Protein AF-W0N368-F1 (afdb_monomer_lite)

Foldseek 3Di:
DDKDKDKDFPPPVVCVVVQVVVQWDFDDWDQDPNTIMTMIMHDDPDD

Radius of gyration: 11.45 Å; chains: 1; bounding box: 26×13×36 Å

Secondary structure (DSSP, 8-state):
--EEEEEEETT-HHHHHHHHHTT-EEEEEEEETTEEEEEEEEE----

Organism: NCBI:txid1357279

Sequence (47 aa):
MSAVHLYTREKMTDNLSIYPRLGYVQVALRTEHGFKRVYFEKKSLGS

Structure (mmCIF, N/CA/C/O backbone):
data_AF-W0N368-F1
#
_entry.id   AF-W0N368-F1
#
loop_
_atom_site.group_PDB
_atom_site.id
_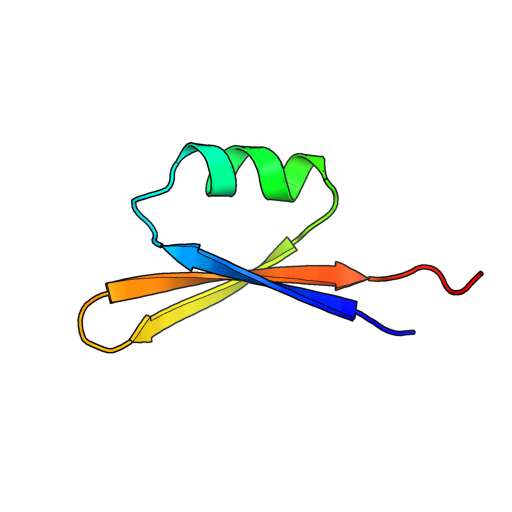atom_site.type_symbol
_atom_site.label_atom_id
_atom_site.label_alt_id
_atom_site.label_comp_id
_atom_site.label_asym_id
_atom_site.label_entity_id
_atom_site.label_seq_id
_atom_site.pdbx_PDB_ins_code
_atom_site.Cartn_x
_atom_site.Cartn_y
_atom_site.Cartn_z
_atom_site.occupancy
_atom_site.B_iso_or_equiv
_atom_site.auth_seq_id
_atom_site.auth_comp_id
_atom_site.auth_asym_id
_atom_site.auth_atom_id
_atom_site.pdbx_PDB_model_num
ATOM 1 N N . MET A 1 1 ? -17.753 4.901 10.844 1.00 68.62 1 MET A N 1
ATOM 2 C CA . MET A 1 1 ? -16.287 4.695 10.843 1.00 68.62 1 MET A CA 1
ATOM 3 C C . MET A 1 1 ? -15.744 5.339 9.583 1.00 68.62 1 MET A C 1
ATOM 5 O O . MET A 1 1 ? -16.252 5.005 8.519 1.00 68.62 1 MET A O 1
ATOM 9 N N . SER A 1 2 ? -14.808 6.285 9.683 1.00 89.31 2 SER A N 1
ATOM 10 C CA . SER A 1 2 ? -14.132 6.830 8.497 1.00 89.31 2 SER A CA 1
ATOM 11 C C . SER A 1 2 ? -12.858 6.030 8.209 1.00 89.31 2 SER A C 1
ATOM 13 O O . SER A 1 2 ? -12.367 5.291 9.064 1.00 89.31 2 SER A O 1
ATOM 15 N N . ALA A 1 3 ? -12.344 6.109 6.986 1.00 92.19 3 ALA A N 1
ATOM 16 C CA . ALA A 1 3 ? -11.098 5.461 6.603 1.00 92.19 3 ALA A CA 1
ATOM 17 C C . ALA A 1 3 ? -10.199 6.467 5.890 1.00 92.19 3 ALA A C 1
ATOM 19 O O . ALA A 1 3 ? -10.668 7.316 5.133 1.00 92.19 3 ALA A O 1
ATOM 20 N N . VAL A 1 4 ? -8.901 6.373 6.157 1.00 95.88 4 VAL A N 1
ATOM 21 C CA . VAL A 1 4 ? -7.881 7.088 5.399 1.00 95.88 4 VAL A CA 1
ATOM 22 C C . VAL A 1 4 ? -7.444 6.183 4.261 1.00 95.88 4 VAL A C 1
ATOM 24 O O . VAL A 1 4 ? -6.982 5.066 4.502 1.00 95.88 4 VAL A O 1
ATOM 27 N N . HIS A 1 5 ? -7.580 6.679 3.035 1.00 96.25 5 HIS A N 1
ATOM 28 C CA . HIS A 1 5 ? -7.122 6.002 1.829 1.00 96.25 5 HIS A CA 1
ATOM 29 C C . HIS A 1 5 ? -5.829 6.651 1.349 1.00 96.25 5 HIS A C 1
ATOM 31 O O . HIS A 1 5 ? -5.716 7.876 1.302 1.00 96.25 5 HIS A O 1
ATOM 37 N N . LEU A 1 6 ? -4.865 5.827 0.959 1.00 96.44 6 LEU A N 1
ATOM 38 C CA . LEU A 1 6 ? -3.644 6.283 0.307 1.00 96.44 6 LEU A CA 1
ATOM 39 C C . LEU A 1 6 ? -3.281 5.350 -0.842 1.00 96.44 6 LEU A C 1
ATOM 41 O O . LEU A 1 6 ? -3.741 4.209 -0.911 1.00 96.44 6 LEU A O 1
ATOM 45 N N . TYR A 1 7 ? -2.416 5.820 -1.732 1.00 97.25 7 TYR A N 1
ATOM 46 C CA . TYR A 1 7 ? -1.792 4.971 -2.734 1.00 97.25 7 TYR A CA 1
ATOM 47 C C . TYR A 1 7 ? -0.316 5.316 -2.890 1.00 97.25 7 TYR A C 1
ATOM 49 O O . TYR A 1 7 ? 0.110 6.449 -2.675 1.00 97.25 7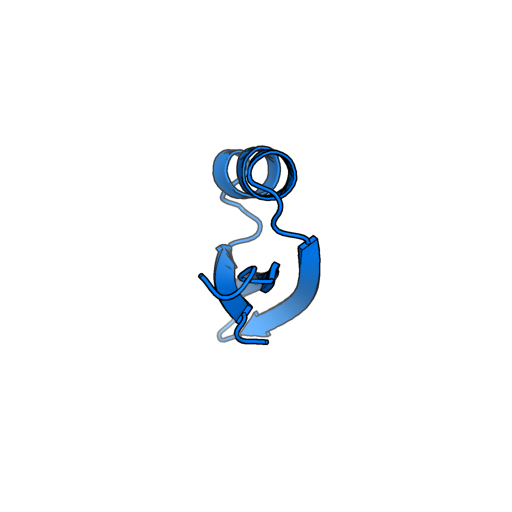 TYR A O 1
ATOM 57 N N . THR A 1 8 ? 0.464 4.336 -3.328 1.00 97.56 8 THR A N 1
ATOM 58 C CA . THR A 1 8 ? 1.867 4.518 -3.704 1.00 97.56 8 THR A CA 1
ATOM 59 C C . THR A 1 8 ? 2.179 3.746 -4.980 1.00 97.56 8 THR A C 1
ATOM 61 O O . THR A 1 8 ? 1.448 2.834 -5.363 1.00 97.56 8 THR A O 1
ATOM 64 N N . ARG A 1 9 ? 3.256 4.109 -5.678 1.00 96.94 9 ARG A N 1
ATOM 65 C CA . ARG A 1 9 ? 3.734 3.328 -6.830 1.00 96.94 9 ARG A CA 1
ATOM 66 C C . ARG A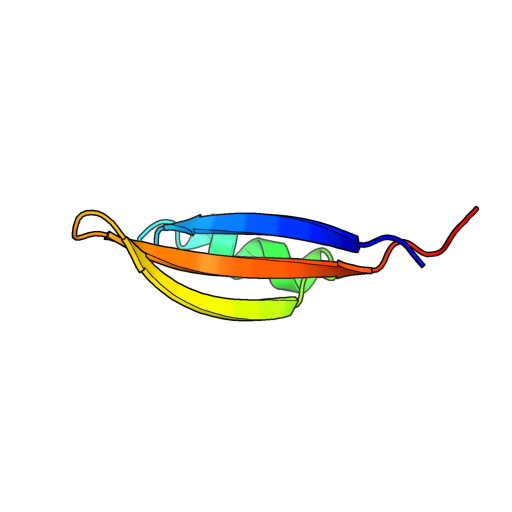 1 9 ? 4.385 2.033 -6.344 1.00 96.94 9 ARG A C 1
ATOM 68 O O . ARG A 1 9 ? 5.025 2.036 -5.298 1.00 96.94 9 ARG A O 1
ATOM 75 N N . GLU A 1 10 ? 4.315 0.973 -7.149 1.00 95.75 10 GLU A N 1
ATOM 76 C CA . GLU A 1 10 ? 4.977 -0.316 -6.856 1.00 95.75 10 GLU A CA 1
ATOM 77 C C . GLU A 1 10 ? 6.493 -0.160 -6.608 1.00 95.75 10 GLU A C 1
ATOM 79 O O . GLU A 1 10 ? 7.067 -0.868 -5.792 1.00 95.75 10 GLU A O 1
ATOM 84 N N . LYS A 1 11 ? 7.143 0.821 -7.252 1.00 95.88 11 LYS A N 1
ATOM 85 C CA . LYS A 1 11 ? 8.586 1.081 -7.094 1.00 95.88 11 LYS A CA 1
ATOM 86 C C . LYS A 1 11 ? 8.976 1.787 -5.784 1.00 95.88 11 LYS A C 1
ATOM 88 O O . LYS A 1 11 ? 10.161 1.940 -5.525 1.00 95.88 11 LYS A O 1
ATOM 93 N N . MET A 1 12 ? 8.018 2.240 -4.975 1.00 96.88 12 MET A N 1
ATOM 94 C CA . MET A 1 12 ? 8.287 2.927 -3.703 1.00 96.88 12 MET A CA 1
ATOM 95 C C . MET A 1 12 ? 8.341 1.907 -2.559 1.00 96.88 12 MET A C 1
ATOM 97 O O . MET A 1 12 ? 7.413 1.813 -1.755 1.00 96.88 12 MET A O 1
ATOM 101 N N . THR A 1 13 ? 9.413 1.117 -2.508 1.00 97.38 13 THR A N 1
ATOM 102 C CA . THR A 1 13 ? 9.575 -0.026 -1.588 1.00 97.38 13 THR A CA 1
ATOM 103 C C . THR A 1 13 ? 9.474 0.349 -0.110 1.00 97.38 13 THR A C 1
ATOM 105 O O . THR A 1 13 ? 8.932 -0.425 0.683 1.00 97.38 13 THR A O 1
ATOM 108 N N . ASP A 1 14 ? 9.916 1.552 0.257 1.00 98.00 14 ASP A N 1
ATOM 109 C CA . ASP A 1 14 ? 9.853 2.042 1.638 1.00 98.00 14 ASP A CA 1
ATOM 110 C C . ASP A 1 14 ? 8.405 2.276 2.069 1.00 98.00 14 ASP A C 1
ATOM 112 O O . ASP A 1 14 ? 7.974 1.773 3.104 1.00 98.00 14 ASP A O 1
ATOM 116 N N . ASN A 1 15 ? 7.609 2.938 1.226 1.00 97.88 15 ASN A N 1
ATOM 117 C CA . ASN A 1 15 ? 6.179 3.136 1.462 1.00 97.88 15 ASN A CA 1
ATOM 118 C C . ASN A 1 15 ? 5.456 1.792 1.633 1.00 97.88 15 ASN A C 1
ATOM 120 O O . ASN A 1 15 ? 4.690 1.616 2.580 1.00 97.88 15 ASN A O 1
ATOM 124 N N . LEU A 1 16 ? 5.743 0.824 0.752 1.00 97.81 16 LEU A N 1
ATOM 125 C CA . LEU A 1 16 ? 5.157 -0.521 0.815 1.00 97.81 16 LEU A CA 1
ATOM 126 C C . LEU A 1 16 ? 5.496 -1.247 2.123 1.00 97.81 16 LEU A C 1
ATOM 128 O O . LEU A 1 16 ? 4.666 -1.985 2.647 1.00 97.81 16 LEU A O 1
ATOM 132 N N . SER A 1 17 ? 6.692 -1.014 2.663 1.00 97.50 17 SER A N 1
ATOM 133 C CA . SER A 1 17 ? 7.162 -1.641 3.901 1.00 97.50 17 SER A CA 1
ATOM 134 C C . SER A 1 17 ? 6.667 -0.925 5.165 1.00 97.50 17 SER A C 1
ATOM 136 O O . SER A 1 17 ? 6.476 -1.563 6.203 1.00 97.50 17 SER A O 1
ATOM 138 N N . ILE A 1 18 ? 6.468 0.396 5.098 1.00 98.06 18 ILE A N 1
ATOM 139 C CA . ILE A 1 18 ? 6.088 1.242 6.238 1.00 98.06 18 ILE A CA 1
ATOM 140 C C . ILE A 1 18 ? 4.578 1.213 6.481 1.00 98.06 18 ILE A C 1
ATOM 142 O O . ILE A 1 18 ? 4.152 1.096 7.629 1.00 98.06 18 ILE A O 1
ATOM 146 N N . TYR A 1 19 ? 3.749 1.305 5.438 1.00 97.44 19 TYR A N 1
ATOM 147 C CA . TYR A 1 19 ? 2.299 1.448 5.613 1.00 97.44 19 TYR A CA 1
ATOM 148 C C . TYR A 1 19 ? 1.642 0.310 6.414 1.00 97.44 19 TYR A C 1
ATOM 150 O O . TYR A 1 19 ? 0.879 0.634 7.332 1.00 97.44 19 TYR A O 1
ATOM 158 N N . PRO A 1 20 ? 1.983 -0.980 6.208 1.00 97.12 20 PRO A N 1
ATOM 159 C CA . PRO A 1 20 ? 1.485 -2.062 7.060 1.00 97.12 20 PRO A CA 1
ATOM 160 C C . PRO A 1 20 ? 1.792 -1.859 8.547 1.00 97.12 20 PRO A C 1
ATOM 162 O O . PRO A 1 20 ? 0.935 -2.082 9.399 1.00 97.12 20 PRO A O 1
ATOM 165 N N . ARG A 1 21 ? 2.987 -1.349 8.871 1.00 97.25 21 ARG A N 1
ATOM 166 C CA . ARG A 1 21 ? 3.411 -1.078 10.256 1.00 97.25 21 ARG A CA 1
ATOM 167 C C . ARG A 1 21 ? 2.631 0.070 10.893 1.00 97.25 21 ARG A C 1
ATOM 169 O O . ARG A 1 21 ? 2.479 0.112 12.107 1.00 97.25 21 ARG A O 1
ATOM 176 N N . LEU A 1 22 ? 2.120 0.988 10.076 1.00 95.81 22 LEU A N 1
ATOM 177 C CA . LEU A 1 22 ? 1.280 2.102 10.514 1.00 95.81 22 LEU A CA 1
ATOM 178 C C . LEU A 1 22 ? -0.208 1.728 10.622 1.00 95.81 22 LEU A C 1
ATOM 180 O O . LEU A 1 22 ? -1.028 2.599 10.933 1.00 95.81 22 LEU A O 1
ATOM 184 N N . GLY A 1 23 ? -0.568 0.464 10.380 1.00 96.50 23 GLY A N 1
ATOM 185 C CA . GLY A 1 23 ? -1.941 -0.039 10.453 1.00 96.50 23 GLY A CA 1
ATOM 186 C C . GLY A 1 23 ? -2.751 0.160 9.173 1.00 96.50 23 GLY A C 1
ATOM 187 O O . GLY A 1 23 ? -3.977 0.080 9.213 1.00 96.50 23 GLY A O 1
ATOM 188 N N . TYR A 1 24 ? -2.089 0.444 8.053 1.00 97.62 24 TYR A N 1
ATOM 189 C CA . TYR A 1 24 ? -2.732 0.430 6.746 1.00 97.62 24 TYR A CA 1
ATOM 190 C C . TYR A 1 24 ? -2.738 -0.984 6.161 1.00 97.62 24 TYR A C 1
ATOM 192 O O . TYR A 1 24 ? -1.757 -1.714 6.267 1.00 97.62 24 TYR A O 1
ATOM 200 N N . VAL A 1 25 ? -3.814 -1.352 5.478 1.00 97.50 25 VAL A N 1
ATOM 201 C CA . VAL A 1 25 ? -3.964 -2.643 4.797 1.00 97.50 25 VAL A CA 1
ATOM 202 C C . VAL A 1 25 ? -4.036 -2.402 3.298 1.00 97.50 25 VAL A C 1
ATOM 204 O O . VAL A 1 25 ? -4.736 -1.493 2.861 1.00 97.50 25 VAL A O 1
ATOM 207 N N . GLN A 1 26 ? -3.312 -3.193 2.506 1.00 97.94 26 GLN A N 1
ATOM 208 C CA . GLN A 1 26 ? -3.431 -3.147 1.050 1.00 97.94 26 GLN A CA 1
ATOM 209 C C . GLN A 1 26 ? -4.820 -3.639 0.631 1.00 97.94 26 GLN A C 1
ATOM 211 O O . GLN A 1 26 ? -5.223 -4.739 0.999 1.00 97.94 26 GLN A O 1
ATOM 216 N N . VAL A 1 27 ? -5.525 -2.849 -0.177 1.00 98.19 27 VAL A N 1
ATOM 217 C CA . VAL A 1 27 ? -6.895 -3.157 -0.626 1.00 98.19 27 VAL A CA 1
ATOM 218 C C . VAL A 1 27 ? -7.023 -3.307 -2.136 1.00 98.19 27 VAL A C 1
ATOM 220 O O . VAL A 1 27 ? -7.958 -3.941 -2.615 1.00 98.19 27 VAL A O 1
ATOM 223 N N . ALA A 1 28 ? -6.087 -2.749 -2.910 1.00 97.88 28 ALA A N 1
ATOM 224 C CA . ALA A 1 28 ? -6.071 -2.928 -4.357 1.00 97.88 28 ALA A CA 1
ATOM 225 C C . ALA A 1 28 ? -4.671 -2.759 -4.954 1.00 97.88 28 ALA A C 1
ATOM 227 O O . ALA A 1 28 ? -3.818 -2.044 -4.429 1.00 97.88 28 ALA A O 1
ATOM 228 N N . LEU A 1 29 ? -4.471 -3.390 -6.108 1.00 97.62 29 LEU A N 1
ATOM 229 C CA . LEU A 1 29 ? -3.365 -3.147 -7.027 1.00 97.62 29 LEU A CA 1
ATOM 230 C C . LEU A 1 29 ? -3.981 -2.825 -8.388 1.00 97.62 29 LEU A C 1
ATOM 232 O O . LEU A 1 29 ? -4.785 -3.606 -8.895 1.00 97.62 29 LEU A O 1
ATOM 236 N N . ARG A 1 30 ? -3.643 -1.673 -8.967 1.00 97.44 30 ARG A N 1
ATOM 237 C CA . ARG A 1 30 ? -4.197 -1.230 -10.256 1.00 97.44 30 ARG A CA 1
ATOM 238 C C . ARG A 1 30 ? -3.102 -0.698 -11.161 1.00 97.44 30 ARG A C 1
ATOM 240 O O . ARG A 1 30 ? -2.098 -0.179 -10.679 1.00 97.44 30 ARG A O 1
ATOM 247 N N . THR A 1 31 ? -3.320 -0.788 -12.466 1.00 97.56 31 THR A N 1
ATOM 248 C CA . THR A 1 31 ? -2.471 -0.137 -13.467 1.00 97.56 31 THR A CA 1
ATOM 249 C C . THR A 1 31 ? -3.175 1.114 -13.966 1.00 97.56 31 THR A C 1
ATOM 251 O O . THR A 1 31 ? -4.276 1.035 -14.499 1.00 97.56 31 THR A O 1
ATOM 254 N N . GLU A 1 32 ? -2.537 2.267 -13.803 1.00 96.69 32 GLU A N 1
ATOM 255 C CA . GLU A 1 32 ? -3.080 3.569 -14.180 1.00 96.69 32 GLU A CA 1
ATOM 256 C C . GLU A 1 32 ? -2.020 4.372 -14.919 1.00 96.69 32 GLU A C 1
ATOM 258 O O . GLU A 1 32 ? -0.914 4.569 -14.410 1.00 96.69 32 GLU A O 1
ATOM 263 N N . HIS A 1 33 ? -2.349 4.831 -16.128 1.00 94.38 33 HIS A N 1
ATOM 264 C CA . HIS A 1 33 ? -1.423 5.567 -16.997 1.00 94.38 33 HIS A CA 1
ATOM 265 C C . HIS A 1 33 ? -0.071 4.849 -17.189 1.00 94.38 33 HIS A C 1
ATOM 267 O O . HIS A 1 33 ? 0.979 5.481 -17.208 1.00 94.38 33 HIS A O 1
ATOM 273 N N . GLY A 1 34 ? -0.091 3.513 -17.274 1.00 95.69 34 GLY A N 1
ATOM 274 C CA . GLY A 1 34 ? 1.116 2.690 -17.422 1.00 95.69 34 GLY A CA 1
ATOM 275 C C . GLY A 1 34 ? 1.895 2.431 -16.126 1.00 95.69 34 GLY A C 1
ATOM 276 O O . GLY A 1 34 ? 2.925 1.764 -16.163 1.00 95.69 34 GLY A O 1
ATOM 277 N N . PHE A 1 35 ? 1.414 2.904 -14.971 1.00 94.44 35 PHE A N 1
ATOM 278 C CA . PHE A 1 35 ? 2.061 2.689 -13.676 1.00 94.44 35 PHE A CA 1
ATOM 279 C C . PHE A 1 35 ? 1.224 1.798 -12.768 1.00 94.44 35 PHE A C 1
ATOM 281 O O . PHE A 1 35 ? 0.024 2.008 -12.601 1.00 94.44 35 PHE A O 1
ATOM 288 N N . LYS A 1 36 ? 1.878 0.846 -12.102 1.00 97.38 36 LYS A N 1
ATOM 289 C CA . LYS A 1 36 ? 1.252 0.077 -11.028 1.00 97.38 36 LYS A CA 1
ATOM 290 C C . LYS A 1 36 ? 1.160 0.908 -9.750 1.00 97.38 36 LYS A C 1
ATOM 292 O O . LYS A 1 36 ? 2.174 1.406 -9.245 1.00 97.38 36 LYS A O 1
ATOM 297 N N . ARG A 1 37 ? -0.054 1.026 -9.221 1.00 97.94 37 ARG A N 1
ATOM 298 C CA . ARG A 1 37 ? -0.386 1.679 -7.955 1.00 97.94 37 ARG A CA 1
ATOM 299 C C . ARG A 1 37 ? -0.909 0.659 -6.959 1.00 97.94 37 ARG A C 1
ATOM 301 O O . ARG A 1 37 ? -1.810 -0.117 -7.274 1.00 97.94 37 ARG A O 1
ATOM 308 N N . VAL A 1 38 ? -0.359 0.708 -5.756 1.00 98.31 38 VAL A N 1
ATOM 309 C CA . VAL A 1 38 ? -0.791 -0.076 -4.603 1.00 98.31 38 VAL A CA 1
ATOM 310 C C . VAL A 1 38 ? -1.608 0.836 -3.702 1.00 98.31 38 VAL A C 1
ATOM 312 O O . VAL A 1 38 ? -1.117 1.879 -3.269 1.00 98.31 38 VAL A O 1
ATOM 315 N N . TYR A 1 39 ? -2.852 0.450 -3.458 1.00 98.25 39 TYR A N 1
ATOM 316 C CA . TYR A 1 39 ? -3.816 1.185 -2.652 1.00 98.25 39 TYR A CA 1
ATOM 317 C C . TYR A 1 39 ? -3.897 0.590 -1.256 1.00 98.25 39 TYR A C 1
ATOM 319 O O . TYR A 1 39 ? -3.942 -0.633 -1.108 1.00 98.25 39 TYR A O 1
ATOM 327 N N . PHE A 1 40 ? -3.973 1.460 -0.255 1.00 98.38 40 PHE A N 1
ATOM 328 C CA . PHE A 1 40 ? -4.073 1.081 1.142 1.00 98.38 40 PHE A CA 1
ATOM 329 C C . PHE A 1 40 ? -5.183 1.833 1.875 1.00 98.38 40 PHE A C 1
ATOM 331 O O . PHE A 1 40 ? -5.517 2.967 1.529 1.00 98.38 40 PHE A O 1
ATOM 338 N N . GLU A 1 41 ? -5.682 1.216 2.943 1.00 97.88 41 GLU A N 1
ATOM 339 C CA . GLU A 1 41 ? -6.710 1.761 3.826 1.00 97.88 41 GLU A CA 1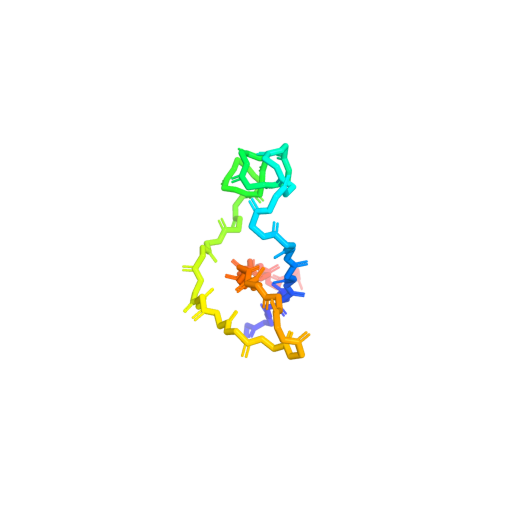
ATOM 340 C C . GLU A 1 41 ? -6.335 1.609 5.295 1.00 97.88 41 GLU A C 1
ATOM 342 O O . GLU A 1 41 ? -5.864 0.554 5.716 1.00 97.88 41 GLU A O 1
ATOM 347 N N . LYS A 1 42 ? -6.598 2.643 6.096 1.00 96.50 42 LYS A N 1
ATOM 348 C CA . LYS A 1 42 ? -6.543 2.582 7.560 1.00 96.50 42 LYS A CA 1
ATOM 349 C C . LYS A 1 42 ? -7.861 3.070 8.133 1.00 96.50 42 LYS A C 1
ATOM 351 O O . LYS A 1 42 ? -8.260 4.211 7.900 1.00 96.50 42 LYS A O 1
ATOM 356 N N . LYS A 1 43 ? -8.527 2.218 8.911 1.00 94.25 43 LYS A N 1
ATOM 357 C CA . LYS A 1 43 ? -9.746 2.598 9.632 1.00 94.25 43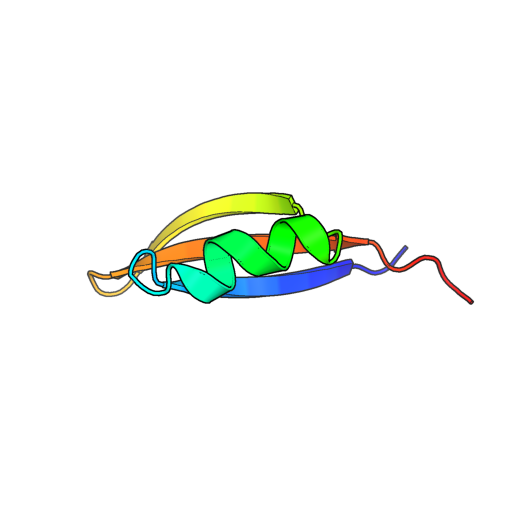 LYS A CA 1
ATOM 358 C C . LYS A 1 43 ? -9.396 3.625 10.707 1.00 94.25 43 LYS A C 1
ATOM 360 O O . LYS A 1 43 ? -8.461 3.408 11.479 1.00 94.25 43 LYS A O 1
ATOM 365 N N . SER A 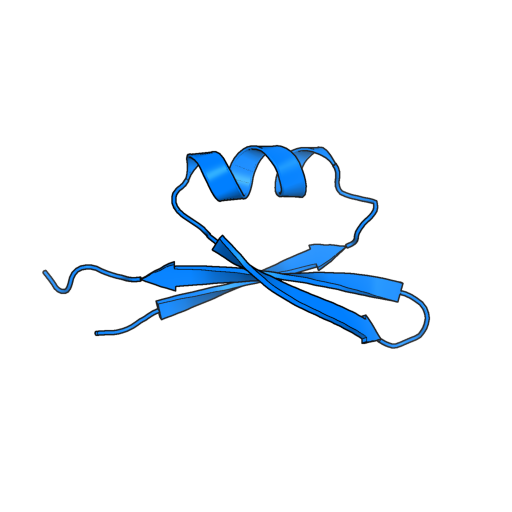1 44 ? -10.141 4.723 10.768 1.00 85.62 44 SER A N 1
ATOM 366 C CA . SER A 1 44 ? -10.109 5.605 11.926 1.00 85.62 44 SER A CA 1
ATOM 367 C C . SER A 1 44 ? -10.987 4.988 13.015 1.00 85.62 44 SER A C 1
ATOM 369 O O . SER A 1 44 ? -12.121 4.555 12.776 1.00 85.62 44 SER A O 1
ATOM 371 N N . LEU A 1 45 ? -10.447 4.913 14.225 1.00 79.81 45 LEU A N 1
ATOM 372 C CA . LEU A 1 45 ? -11.283 4.779 15.405 1.00 79.81 45 LEU A CA 1
ATOM 373 C C . LEU A 1 45 ? -11.793 6.192 15.673 1.00 79.81 45 LEU A C 1
ATOM 375 O O . LEU A 1 45 ? -10.988 7.099 15.876 1.00 79.81 45 LEU A O 1
ATOM 379 N N . GLY A 1 46 ? -13.103 6.396 15.537 1.00 67.12 46 GLY A N 1
ATOM 380 C CA . GLY A 1 46 ? -13.713 7.681 15.864 1.00 67.12 46 GLY A CA 1
ATOM 381 C C . GLY A 1 46 ? -13.401 8.017 17.319 1.00 67.12 46 GLY A C 1
ATOM 382 O O . GLY A 1 46 ? -13.657 7.189 18.191 1.00 67.12 46 GLY A O 1
ATOM 383 N N . SER A 1 47 ? -12.784 9.177 17.530 1.00 59.66 47 SER A N 1
ATOM 384 C CA . SER A 1 47 ? -12.645 9.836 18.831 1.00 59.66 47 SER A CA 1
ATOM 385 C C . SER A 1 47 ? -13.988 10.351 19.318 1.00 59.66 47 SER A C 1
ATOM 387 O O . SER A 1 47 ? -14.692 10.935 18.458 1.00 59.66 47 SER A O 1
#

pLDDT: mean 94.12, std 8.32, range [59.66, 98.38]